Protein AF-A0A101V950-F1 (afdb_monomer)

Solvent-accessible surface area (backbone atoms only — not comparable to full-atom values): 9473 Å² total; per-residue (Å²): 133,54,74,65,57,54,51,51,51,51,52,52,51,50,52,51,51,51,51,52,51,53,51,52,52,49,50,52,52,50,55,56,69,54,34,69,70,51,48,43,70,39,75,90,39,27,65,51,50,56,34,15,64,74,26,96,39,51,91,54,60,61,50,56,39,50,26,51,82,61,75,69,16,56,52,51,41,50,53,51,54,50,49,52,53,52,23,59,81,65,71,60,75,71,84,72,77,81,73,79,74,64,69,29,60,66,37,52,46,30,34,26,65,59,72,36,79,89,40,82,84,47,70,65,58,69,95,39,68,70,59,52,53,45,53,75,70,71,55,58,65,55,79,79,50,59,50,53,55,22,72,73,69,75,66,47,59,83,76,74,67,125

Mean predicted aligned error: 5.95 Å

pLDDT: mean 88.37, std 9.05, range [52.84, 97.81]

Secondary structure (DSSP, 8-state):
--HHHHHHHHHHHHHHHHHHHHHHHHHHHHHHTTSHHHHHTSTTTHHHHHHHTTSTTTTS-THHHHS-SSHHHHHHHHHHHHHHHHHHHTT---S--SS-----HHHHHHHHTT--TT-TTSPP-TT-HHHHHHHHTT--GGGT-TTSSS-SSTTSHHHH--

Structure (mmCIF, N/CA/C/O backbone):
data_AF-A0A101V950-F1
#
_entry.id   AF-A0A101V950-F1
#
loop_
_atom_site.group_PDB
_atom_site.id
_atom_site.type_symbol
_atom_site.label_atom_id
_atom_site.label_alt_id
_atom_site.label_comp_id
_atom_site.label_asym_id
_atom_site.label_entity_id
_atom_site.label_seq_id
_atom_site.pdbx_PDB_ins_code
_atom_site.Cartn_x
_atom_site.Cartn_y
_atom_site.Cartn_z
_atom_site.occupancy
_atom_site.B_iso_or_equiv
_atom_site.auth_seq_id
_atom_site.auth_comp_id
_atom_site.auth_asym_id
_atom_site.auth_atom_id
_atom_site.pdbx_PDB_model_num
ATOM 1 N N . MET A 1 1 ? -35.639 17.380 34.076 1.00 62.28 1 MET A N 1
ATOM 2 C CA . MET A 1 1 ? -34.265 17.619 33.571 1.00 62.28 1 MET A CA 1
ATOM 3 C C . MET A 1 1 ? -33.858 19.050 33.883 1.00 62.28 1 MET A C 1
ATOM 5 O O . MET A 1 1 ? -34.587 19.964 33.505 1.00 62.28 1 MET A O 1
ATOM 9 N N . SER A 1 2 ? -32.745 19.252 34.590 1.00 84.56 2 SER A N 1
ATOM 10 C CA . SER A 1 2 ? -32.213 20.588 34.890 1.00 84.56 2 SER A CA 1
ATOM 11 C C . SER A 1 2 ? -31.751 21.301 33.608 1.00 84.56 2 SER A C 1
ATOM 13 O O . SER A 1 2 ? -31.415 20.650 32.613 1.00 84.56 2 SER A O 1
ATOM 15 N N . LYS A 1 3 ? -31.703 22.642 33.610 1.00 82.75 3 LYS A N 1
ATOM 16 C CA . LYS A 1 3 ? -31.130 23.422 32.490 1.00 82.75 3 LYS A CA 1
ATOM 17 C C . LYS A 1 3 ? -29.717 22.937 32.129 1.00 82.75 3 LYS A C 1
ATOM 19 O O . LYS A 1 3 ? -29.396 22.833 30.951 1.00 82.75 3 LYS A O 1
ATOM 24 N N . LEU A 1 4 ? -28.939 22.541 33.140 1.00 84.75 4 LEU A N 1
ATOM 25 C CA . LEU A 1 4 ? -27.602 21.972 32.987 1.00 84.75 4 LEU A CA 1
ATOM 26 C C . LEU A 1 4 ? -27.614 20.648 32.200 1.00 84.75 4 LEU A C 1
ATOM 28 O O . LEU A 1 4 ? -26.834 20.493 31.270 1.00 84.75 4 LEU A O 1
ATOM 32 N N . THR A 1 5 ? -28.545 19.729 32.494 1.00 84.88 5 THR A N 1
ATOM 33 C CA . THR A 1 5 ? -28.664 18.460 31.740 1.00 84.88 5 THR A CA 1
ATOM 34 C C . THR A 1 5 ? -29.079 18.652 30.281 1.00 84.88 5 THR A C 1
ATOM 36 O O .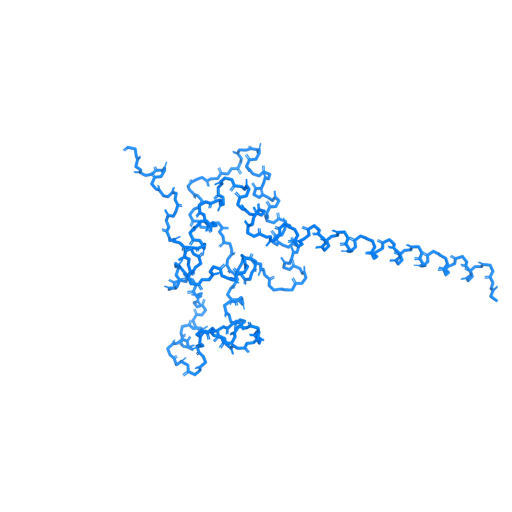 THR A 1 5 ? -28.608 17.918 29.420 1.00 84.88 5 THR A O 1
ATOM 39 N N . LYS A 1 6 ? -29.920 19.651 29.975 1.00 85.56 6 LYS A N 1
ATOM 40 C CA . LYS A 1 6 ? -30.291 19.970 28.586 1.00 85.56 6 LYS A CA 1
ATOM 41 C C . LYS A 1 6 ? -29.119 20.586 27.819 1.00 85.56 6 LYS A C 1
ATOM 43 O O . LYS A 1 6 ? -28.868 20.188 26.691 1.00 85.56 6 LYS A O 1
ATOM 48 N N . LEU A 1 7 ? -28.382 21.504 28.449 1.00 89.06 7 LEU A N 1
ATOM 49 C CA . LEU A 1 7 ? -27.190 22.113 27.857 1.00 89.06 7 LEU A CA 1
ATOM 50 C C . LEU A 1 7 ? -26.100 21.066 27.586 1.00 89.06 7 LEU A C 1
ATOM 52 O O . LEU A 1 7 ? -25.548 21.036 26.492 1.00 89.06 7 LEU A O 1
ATOM 56 N N . ALA A 1 8 ? -25.841 20.173 28.546 1.00 89.81 8 ALA A N 1
ATOM 57 C CA . ALA A 1 8 ? -24.884 19.083 28.380 1.00 89.81 8 ALA A CA 1
ATOM 58 C C . ALA A 1 8 ? -25.278 18.144 27.228 1.00 89.81 8 ALA A C 1
ATOM 60 O O . ALA A 1 8 ? -24.441 17.829 26.388 1.00 89.81 8 ALA A O 1
ATOM 61 N N . ALA A 1 9 ? -26.556 17.758 27.135 1.00 91.62 9 ALA A N 1
ATOM 62 C CA . ALA A 1 9 ? -27.053 16.934 26.033 1.00 91.62 9 ALA A CA 1
ATOM 63 C C . ALA A 1 9 ? -26.893 17.626 24.666 1.00 91.62 9 ALA A C 1
ATOM 65 O O . ALA A 1 9 ? -26.460 16.987 23.710 1.00 91.62 9 ALA A O 1
ATOM 66 N N . SER A 1 10 ? -27.174 18.931 24.579 1.00 92.62 10 SER A N 1
ATOM 67 C CA . SER A 1 10 ? -26.968 19.704 23.349 1.00 92.62 10 SER A CA 1
ATOM 68 C C . SER A 1 10 ? -25.494 19.783 22.948 1.00 92.62 10 SER A C 1
ATOM 70 O O . SER A 1 10 ? -25.178 19.580 21.780 1.00 92.62 10 SER A O 1
ATOM 72 N N . VAL A 1 11 ? -24.584 20.035 23.896 1.00 95.25 11 VAL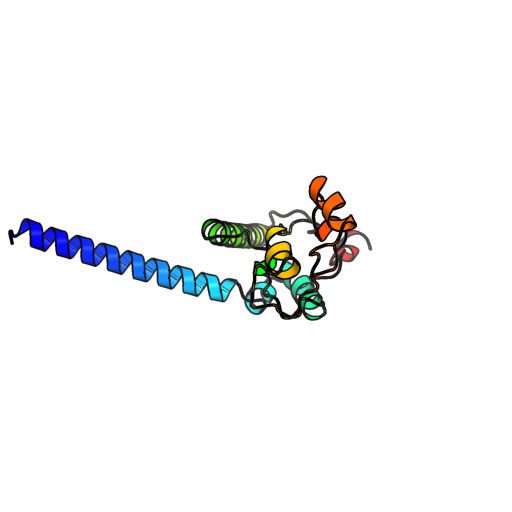 A N 1
ATOM 73 C CA . VAL A 1 11 ? -23.137 20.082 23.621 1.00 95.25 11 VAL A CA 1
ATOM 74 C C . VAL A 1 11 ? -22.632 18.724 23.140 1.00 95.25 11 VAL A C 1
ATOM 76 O O . VAL A 1 11 ? -21.941 18.658 22.128 1.00 95.25 11 VAL A O 1
ATOM 79 N N . ILE A 1 12 ? -23.024 17.637 23.809 1.00 96.06 12 ILE A N 1
ATOM 80 C CA . ILE A 1 12 ? -22.669 16.273 23.395 1.00 96.06 12 ILE A CA 1
ATOM 81 C C . ILE A 1 12 ? -23.196 15.989 21.983 1.00 96.06 12 ILE A C 1
ATOM 83 O O . ILE A 1 12 ? -22.452 15.484 21.147 1.00 96.06 12 ILE A O 1
ATOM 87 N N . GLY A 1 13 ? -24.445 16.364 21.692 1.00 96.62 13 GLY A N 1
ATOM 88 C CA . GLY A 1 13 ? -25.032 16.214 20.361 1.00 96.62 13 GLY A CA 1
ATOM 89 C C . GLY A 1 13 ? -24.235 16.947 19.279 1.00 96.62 13 GLY A C 1
ATOM 90 O O . GLY A 1 13 ? -23.916 16.358 18.250 1.00 96.62 13 GLY A O 1
ATOM 91 N N . VAL A 1 14 ? -23.845 18.199 19.533 1.00 97.19 14 VAL A N 1
ATOM 92 C CA . VAL A 1 14 ? -23.016 18.987 18.605 1.00 97.19 14 VAL A CA 1
ATOM 93 C C . VAL A 1 14 ? -21.647 18.339 18.393 1.00 97.19 14 VAL A C 1
ATOM 95 O O . VAL A 1 14 ? -21.214 18.202 17.252 1.00 97.19 14 VAL A O 1
ATOM 98 N N . VAL A 1 15 ? -20.982 17.888 19.461 1.00 97.56 15 VAL A N 1
ATOM 99 C CA . VAL A 1 15 ? -19.677 17.213 19.362 1.00 97.56 15 VAL A CA 1
ATOM 100 C C . VAL A 1 15 ? -19.777 15.939 18.523 1.00 97.56 15 VAL A C 1
ATOM 102 O O . VAL A 1 15 ? -18.947 15.725 17.644 1.00 97.56 15 VAL A O 1
ATOM 105 N N . ILE A 1 16 ? -20.807 15.119 18.736 1.00 97.62 16 ILE A N 1
ATOM 106 C CA . ILE A 1 16 ? -21.020 13.894 17.953 1.00 97.62 16 ILE A CA 1
ATOM 107 C C . ILE A 1 16 ? -21.229 14.226 16.472 1.00 97.62 16 ILE A C 1
ATOM 109 O O . ILE A 1 16 ? -20.611 13.594 15.620 1.00 97.62 16 ILE A O 1
ATOM 113 N N . ILE A 1 17 ? -22.051 15.231 16.155 1.00 97.81 17 ILE A N 1
ATOM 114 C CA . ILE A 1 17 ? -22.287 15.654 14.766 1.00 97.81 17 ILE A CA 1
ATOM 115 C C . ILE A 1 17 ? -20.978 16.093 14.104 1.00 97.81 17 ILE A C 1
ATOM 117 O O . ILE A 1 17 ? -20.691 15.667 12.987 1.00 97.81 17 ILE A O 1
ATOM 121 N N . ILE A 1 18 ? -20.159 16.888 14.798 1.00 97.69 18 ILE A N 1
ATOM 122 C CA . ILE A 1 18 ? -18.853 17.322 14.287 1.00 97.69 18 ILE A CA 1
ATOM 123 C C . ILE A 1 18 ? -17.961 16.109 14.013 1.00 97.69 18 ILE A C 1
ATOM 125 O O . ILE A 1 18 ? -17.422 15.995 12.917 1.00 97.69 18 ILE A O 1
ATOM 129 N N . LEU A 1 19 ? -17.852 15.171 14.958 1.00 96.88 19 LEU A N 1
ATOM 130 C CA . LEU A 1 19 ? -17.033 13.967 14.786 1.00 96.88 19 LEU A CA 1
ATOM 131 C C . LEU A 1 19 ? -17.491 13.118 13.595 1.00 96.88 19 LEU A C 1
ATOM 133 O O . LEU A 1 19 ? -16.653 12.642 12.831 1.00 96.88 19 LEU A O 1
ATOM 137 N N . LEU A 1 20 ? -18.803 12.959 13.403 1.00 97.06 20 LEU A N 1
ATOM 138 C CA . LEU A 1 20 ? -19.361 12.223 12.268 1.00 97.06 20 LEU A CA 1
ATOM 139 C C . LEU A 1 20 ? -19.058 12.913 10.935 1.00 97.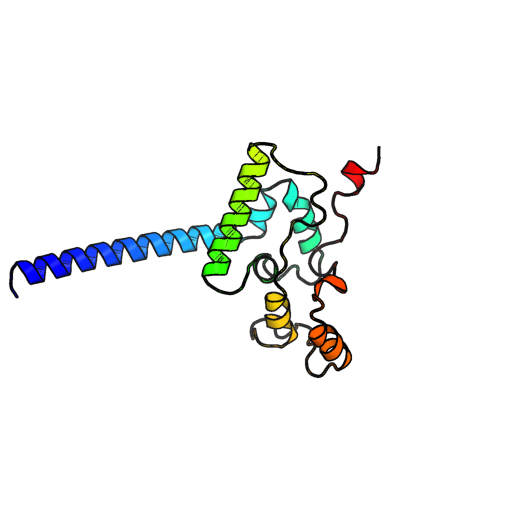06 20 LEU A C 1
ATOM 141 O O . LEU A 1 20 ? -18.642 12.244 9.990 1.00 97.06 20 LEU A O 1
ATOM 145 N N . ILE A 1 21 ? -19.214 14.238 10.864 1.00 97.50 21 ILE A N 1
ATOM 146 C CA . ILE A 1 21 ? -18.895 15.020 9.661 1.00 97.50 21 ILE A CA 1
ATOM 147 C C . ILE A 1 21 ? -17.400 14.927 9.348 1.00 97.50 21 ILE A C 1
ATOM 149 O O . ILE A 1 21 ? -17.024 14.652 8.210 1.00 97.50 21 ILE A O 1
ATOM 153 N N . THR A 1 22 ? -16.534 15.116 10.344 1.00 94.88 22 THR A N 1
ATOM 154 C CA . THR A 1 22 ? -15.081 15.035 10.162 1.00 94.88 22 THR A CA 1
ATOM 155 C C . THR A 1 22 ? -14.654 13.642 9.711 1.00 94.88 22 THR A C 1
ATOM 157 O O . THR A 1 22 ? -13.888 13.521 8.756 1.00 94.88 22 THR A O 1
ATOM 160 N N . TYR A 1 23 ? -15.171 12.589 10.348 1.00 92.75 23 TYR A N 1
ATOM 161 C CA . TYR A 1 23 ? -14.868 11.213 9.966 1.00 92.75 23 TYR A CA 1
ATOM 162 C C . TYR A 1 23 ? -15.372 10.883 8.555 1.00 92.75 23 TYR A C 1
ATOM 164 O O . TYR A 1 23 ? -14.628 10.313 7.759 1.00 92.75 23 TYR A O 1
ATOM 172 N N . GLY A 1 24 ? -16.600 11.286 8.217 1.00 95.38 24 GLY A N 1
ATOM 173 C CA . GLY A 1 24 ? -17.171 11.094 6.884 1.00 95.38 24 GLY A CA 1
ATOM 174 C C . GLY A 1 24 ? -16.338 11.771 5.794 1.00 95.38 24 GLY A C 1
ATOM 175 O O . GLY A 1 24 ? -15.971 11.128 4.811 1.00 95.38 24 GLY A O 1
ATOM 176 N N . SER A 1 25 ? -15.958 13.033 6.007 1.00 94.62 25 SER A N 1
ATOM 177 C CA . SER A 1 25 ? -15.082 13.779 5.096 1.00 94.62 25 SER A CA 1
ATOM 178 C C . SER A 1 25 ? -13.711 13.119 4.948 1.00 94.62 25 SER A C 1
ATOM 180 O O . SER A 1 25 ? -13.236 12.937 3.828 1.00 94.62 25 SER A O 1
ATOM 182 N N . PHE A 1 26 ? -13.092 12.702 6.059 1.00 92.06 26 PHE A N 1
ATOM 183 C CA . PHE A 1 26 ? -11.817 11.984 6.028 1.00 92.06 26 PHE A CA 1
ATOM 184 C C . PHE A 1 26 ? -11.917 10.698 5.205 1.00 92.06 26 PHE A C 1
ATOM 186 O O . PHE A 1 26 ? -11.068 10.456 4.352 1.00 92.06 26 PHE A O 1
ATOM 193 N N . MET A 1 27 ? -12.963 9.893 5.414 1.00 94.44 27 MET A N 1
ATOM 194 C CA . MET A 1 27 ? -13.158 8.650 4.669 1.00 94.44 27 MET A CA 1
ATOM 195 C C . MET A 1 27 ? -13.395 8.907 3.177 1.00 94.44 27 MET A C 1
ATOM 197 O O . MET A 1 27 ? -12.830 8.193 2.353 1.00 94.44 27 MET A O 1
ATOM 201 N N . GLY A 1 28 ? -14.156 9.944 2.815 1.00 95.75 28 GLY A N 1
ATOM 202 C CA . GLY A 1 28 ? -14.353 10.336 1.416 1.00 95.75 28 GLY A CA 1
ATOM 203 C C . GLY A 1 28 ? -13.036 10.689 0.717 1.00 95.75 28 GLY A C 1
ATOM 204 O O . GLY A 1 28 ? -12.720 10.131 -0.334 1.00 95.75 28 GLY A O 1
ATOM 205 N N . VAL A 1 29 ? -12.223 11.546 1.344 1.00 94.62 29 VAL A N 1
ATOM 206 C CA . VAL A 1 29 ? -10.887 11.907 0.838 1.00 94.62 29 VAL A CA 1
ATOM 207 C C . VAL A 1 29 ? -9.973 10.687 0.791 1.00 94.62 29 VAL A C 1
ATOM 209 O O . VAL A 1 29 ? -9.259 10.478 -0.190 1.00 94.62 29 VAL A O 1
ATOM 212 N N . TYR A 1 30 ? -10.003 9.856 1.831 1.00 95.69 30 TYR A N 1
ATOM 213 C CA . TYR A 1 30 ? -9.221 8.632 1.892 1.00 95.69 30 TYR A CA 1
ATOM 214 C C . TYR A 1 30 ? -9.539 7.730 0.699 1.00 95.69 30 TYR A C 1
ATOM 216 O O 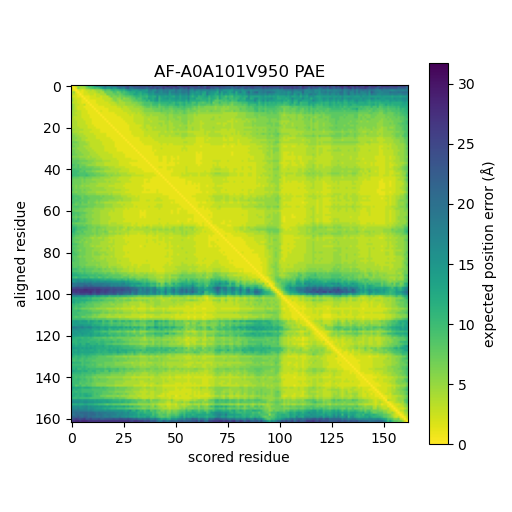. TYR A 1 30 ? -8.611 7.360 -0.012 1.00 95.69 30 TYR A O 1
ATOM 224 N N . TYR A 1 31 ? -10.808 7.414 0.428 1.00 95.50 31 TYR A N 1
ATOM 225 C CA . TYR A 1 31 ? -11.168 6.524 -0.678 1.00 95.50 31 TYR A CA 1
ATOM 226 C C . TYR A 1 31 ? -10.785 7.104 -2.037 1.00 95.50 31 TYR A C 1
ATOM 228 O O . TYR A 1 31 ? -10.171 6.396 -2.829 1.00 95.50 31 TYR A O 1
ATOM 236 N N . TYR A 1 32 ? -11.054 8.390 -2.275 1.00 96.25 32 TYR A N 1
ATOM 237 C CA . TYR A 1 32 ? -10.676 9.055 -3.524 1.00 96.25 32 TYR A CA 1
ATOM 238 C C . TYR A 1 32 ? -9.163 8.992 -3.774 1.00 96.25 32 TYR A C 1
ATOM 240 O O . TYR A 1 32 ? -8.710 8.531 -4.819 1.00 96.25 32 TYR A O 1
ATOM 248 N N . THR A 1 33 ? -8.368 9.364 -2.768 1.00 95.62 33 THR A N 1
ATOM 249 C CA . THR A 1 33 ? -6.897 9.371 -2.851 1.00 95.62 33 THR A CA 1
ATOM 250 C C . THR A 1 33 ? -6.266 7.975 -2.772 1.00 95.62 33 THR A C 1
ATOM 252 O O . THR A 1 33 ? -5.046 7.855 -2.686 1.00 95.62 33 THR A O 1
ATOM 255 N N . SER A 1 34 ? -7.069 6.911 -2.680 1.00 95.94 34 SER A N 1
ATOM 256 C CA . SER A 1 34 ? -6.614 5.509 -2.650 1.00 95.94 34 SER A CA 1
ATOM 257 C C . SER A 1 34 ? -6.808 4.801 -3.988 1.00 95.94 34 SER A C 1
ATOM 259 O O . SER A 1 34 ? -6.598 3.594 -4.074 1.00 95.94 34 SER A O 1
ATOM 261 N N . THR A 1 35 ? -7.267 5.516 -5.010 1.00 96.62 35 THR A N 1
ATOM 262 C CA . THR A 1 35 ? -7.543 4.951 -6.330 1.00 96.62 35 THR A CA 1
ATOM 263 C C . THR A 1 35 ? -6.274 4.887 -7.189 1.00 96.62 35 THR A C 1
ATOM 265 O O . THR A 1 35 ? -5.424 5.778 -7.068 1.00 96.62 35 THR A O 1
ATOM 268 N N . PRO A 1 36 ? -6.134 3.878 -8.071 1.00 96.19 36 PRO A N 1
ATOM 269 C CA . PRO A 1 36 ? -5.062 3.851 -9.066 1.00 96.19 36 PRO A CA 1
ATOM 270 C C . PRO A 1 36 ? -5.038 5.120 -9.926 1.00 96.19 36 PRO A C 1
ATOM 272 O O . PRO A 1 36 ? -3.966 5.646 -10.219 1.00 96.19 36 PRO A O 1
ATOM 275 N N . GLU A 1 37 ? -6.211 5.666 -10.260 1.00 96.56 37 GLU A N 1
ATOM 276 C CA . GLU A 1 37 ? -6.361 6.898 -11.033 1.00 96.56 37 GLU A CA 1
ATOM 277 C C . GLU A 1 37 ? -5.720 8.088 -10.314 1.00 96.56 37 GLU A C 1
ATOM 279 O O . GLU A 1 37 ? -4.925 8.809 -10.917 1.00 96.56 37 GLU A O 1
ATOM 284 N N . PHE A 1 38 ? -5.990 8.267 -9.015 1.00 95.94 38 PHE A N 1
ATOM 285 C CA . PHE A 1 38 ? -5.347 9.319 -8.227 1.00 95.94 38 PHE A CA 1
ATOM 286 C C . PHE A 1 38 ? -3.826 9.128 -8.167 1.00 95.94 38 PHE A C 1
ATOM 288 O O . PHE A 1 38 ? -3.080 10.082 -8.382 1.00 95.94 38 PHE A O 1
ATOM 295 N N . CYS A 1 39 ? -3.359 7.898 -7.927 1.00 93.81 39 CYS A N 1
ATOM 296 C CA . CYS A 1 39 ? -1.930 7.579 -7.901 1.00 93.81 39 CYS A CA 1
ATOM 297 C C . CYS A 1 39 ? -1.243 7.890 -9.240 1.00 93.81 39 CYS A C 1
ATOM 299 O O . CYS A 1 39 ? -0.142 8.437 -9.252 1.00 93.81 39 CYS A O 1
ATOM 301 N N . SER A 1 40 ? -1.906 7.606 -10.365 1.00 94.94 40 SER A N 1
ATOM 302 C CA . SER A 1 40 ? -1.389 7.870 -11.714 1.00 94.94 40 SER A CA 1
ATOM 303 C C . SER A 1 40 ? -1.273 9.359 -12.066 1.00 94.94 40 SER A C 1
ATOM 305 O O . SER A 1 40 ? -0.638 9.704 -13.064 1.00 94.94 40 SER A O 1
ATOM 307 N N . GLY A 1 41 ? -1.854 10.243 -11.245 1.00 94.44 41 GLY A N 1
ATOM 308 C CA . GLY A 1 41 ? -1.704 11.691 -11.371 1.00 94.44 41 GLY A CA 1
ATOM 309 C C . GLY A 1 41 ? -0.299 12.191 -11.017 1.00 94.44 41 GLY A C 1
ATOM 310 O O . GLY A 1 41 ? 0.113 13.240 -11.508 1.00 94.44 41 GLY A O 1
ATOM 311 N N . CYS A 1 42 ? 0.459 11.442 -10.210 1.00 91.38 42 CYS A N 1
ATOM 312 C CA . CYS A 1 42 ? 1.858 11.745 -9.917 1.00 91.38 42 CYS A CA 1
ATOM 313 C C . CYS A 1 42 ? 2.757 11.172 -11.019 1.00 91.38 42 CYS A C 1
ATOM 315 O O . CYS A 1 42 ? 2.748 9.963 -11.265 1.00 91.38 42 CYS A O 1
ATOM 317 N N . HIS A 1 43 ? 3.576 12.012 -11.659 1.00 90.12 43 HIS A N 1
ATOM 318 C CA . HIS A 1 43 ? 4.409 11.591 -12.792 1.00 90.12 43 HIS A CA 1
ATOM 319 C C . HIS A 1 43 ? 5.394 10.468 -12.418 1.00 90.12 43 HIS A C 1
ATOM 321 O O . HIS A 1 43 ? 5.562 9.537 -13.196 1.00 90.12 43 HIS A O 1
ATOM 327 N N . TYR A 1 44 ? 5.956 10.496 -11.205 1.00 85.75 44 TYR A N 1
ATOM 328 C CA . TYR A 1 44 ? 6.902 9.492 -10.702 1.00 85.75 44 TYR A CA 1
ATOM 329 C C . TYR A 1 44 ? 6.232 8.173 -10.275 1.00 85.75 44 TYR A C 1
ATOM 331 O O . TYR A 1 44 ? 6.908 7.163 -10.110 1.00 85.75 44 TYR A O 1
ATOM 339 N N . ILE A 1 45 ? 4.902 8.150 -10.119 1.00 90.12 45 ILE A N 1
ATOM 340 C CA . ILE A 1 45 ? 4.125 6.934 -9.813 1.00 90.12 45 ILE A CA 1
ATOM 341 C C . ILE A 1 45 ? 3.468 6.354 -11.070 1.00 90.12 45 ILE A C 1
ATOM 343 O O . ILE A 1 45 ? 3.223 5.152 -11.146 1.00 90.12 45 ILE A O 1
ATOM 347 N N . LYS A 1 46 ? 3.203 7.178 -12.087 1.00 92.69 46 LYS A N 1
ATOM 348 C CA . LYS A 1 46 ? 2.526 6.767 -13.322 1.00 92.69 46 LYS A CA 1
ATOM 349 C C . LYS A 1 46 ? 3.158 5.544 -14.020 1.00 92.69 46 LYS A C 1
ATOM 351 O O . LYS A 1 46 ? 2.385 4.666 -14.420 1.00 92.69 46 LYS A O 1
ATOM 356 N N . PRO A 1 47 ? 4.495 5.409 -14.141 1.00 91.50 47 PRO A N 1
ATOM 357 C CA . PRO A 1 47 ? 5.111 4.197 -14.687 1.00 91.50 47 PRO A CA 1
ATOM 358 C C . PRO A 1 47 ? 4.773 2.935 -13.880 1.00 91.50 47 PRO A C 1
ATOM 360 O O . PRO A 1 47 ? 4.440 1.903 -14.456 1.00 91.50 47 PRO A O 1
ATOM 363 N N . TYR A 1 48 ? 4.750 3.037 -12.548 1.00 91.94 48 TYR A N 1
ATOM 364 C CA . TYR A 1 48 ? 4.396 1.932 -11.655 1.00 91.94 48 TYR A CA 1
ATOM 365 C C . TYR A 1 48 ? 2.927 1.531 -11.789 1.00 91.94 48 TYR A C 1
ATOM 367 O O . TYR A 1 48 ? 2.632 0.343 -11.834 1.00 91.94 48 TYR A O 1
ATOM 375 N N . VAL A 1 49 ? 2.005 2.494 -11.918 1.00 94.75 49 VAL A N 1
ATOM 376 C CA . VAL A 1 49 ? 0.584 2.192 -12.187 1.00 94.75 49 VAL A CA 1
ATOM 377 C C . VAL A 1 49 ? 0.418 1.515 -13.547 1.00 94.75 49 VAL A C 1
ATOM 379 O O . VAL A 1 49 ? -0.358 0.575 -13.680 1.00 94.75 49 VAL A O 1
ATOM 382 N N . THR A 1 50 ? 1.177 1.954 -14.552 1.00 95.31 50 THR A N 1
ATOM 383 C CA . THR A 1 50 ? 1.150 1.348 -15.891 1.00 95.31 50 THR A CA 1
ATOM 384 C C . THR A 1 50 ? 1.637 -0.100 -15.848 1.00 95.31 50 THR A C 1
ATOM 386 O O . THR A 1 50 ? 0.999 -0.981 -16.415 1.00 95.31 50 THR A O 1
ATOM 389 N N . SER A 1 51 ? 2.730 -0.361 -15.131 1.00 94.31 51 SER A N 1
ATOM 390 C CA . SER A 1 51 ? 3.256 -1.712 -14.951 1.00 94.31 51 SER A CA 1
ATOM 391 C C . SER A 1 51 ? 2.321 -2.597 -14.115 1.00 94.31 51 SER A C 1
ATOM 393 O O . SER A 1 51 ? 2.050 -3.736 -14.488 1.00 94.31 51 SER A O 1
ATOM 395 N N . TRP A 1 52 ? 1.730 -2.052 -13.048 1.00 95.38 52 TRP A N 1
ATOM 396 C CA . TRP A 1 52 ? 0.708 -2.726 -12.244 1.00 95.38 52 TRP A CA 1
ATOM 397 C C . TRP A 1 52 ? -0.496 -3.168 -13.072 1.00 95.38 52 TRP A C 1
ATOM 399 O O . TRP A 1 52 ? -0.963 -4.297 -12.913 1.00 95.38 52 TRP A O 1
ATOM 409 N N . ASN A 1 53 ? -0.944 -2.327 -14.003 1.00 96.56 53 ASN A N 1
ATOM 410 C CA . ASN A 1 53 ? -2.045 -2.640 -14.909 1.00 96.56 53 ASN A CA 1
ATOM 411 C C . ASN A 1 53 ? -1.727 -3.794 -15.879 1.00 96.56 53 ASN A C 1
ATOM 413 O O . ASN A 1 53 ? -2.635 -4.316 -16.507 1.00 96.56 53 ASN A O 1
ATOM 417 N N . ASN A 1 54 ? -0.459 -4.192 -16.015 1.00 95.38 54 ASN A N 1
ATOM 418 C CA . ASN A 1 54 ? -0.040 -5.358 -16.797 1.00 95.38 54 ASN A CA 1
ATOM 419 C C . ASN A 1 54 ? 0.367 -6.549 -15.906 1.00 95.38 54 ASN A C 1
ATOM 421 O O . ASN A 1 54 ? 0.814 -7.578 -16.412 1.00 95.38 54 ASN A O 1
ATOM 425 N N . SER A 1 55 ? 0.242 -6.416 -14.582 1.00 93.38 55 SER A N 1
ATOM 426 C CA . SER A 1 55 ? 0.644 -7.436 -13.614 1.00 93.38 55 SER A CA 1
ATOM 427 C C . SER A 1 55 ? -0.493 -8.423 -13.312 1.00 93.38 55 SER A C 1
ATOM 429 O O . SER A 1 55 ? -1.672 -8.096 -13.485 1.00 93.38 55 SER A O 1
ATOM 431 N N . PRO A 1 56 ? -0.189 -9.599 -12.729 1.00 92.00 56 PRO A N 1
ATOM 432 C CA . PRO A 1 56 ? -1.213 -10.503 -12.197 1.00 92.00 56 PRO A CA 1
ATOM 433 C C . PRO A 1 56 ? -2.115 -9.884 -11.111 1.00 92.00 56 PRO A C 1
ATOM 435 O O . PRO A 1 56 ? -3.139 -10.470 -10.765 1.00 92.00 56 PRO A O 1
ATOM 438 N N . HIS A 1 57 ? -1.744 -8.721 -10.559 1.00 93.19 57 HIS A N 1
ATOM 439 C CA . HIS A 1 57 ? -2.464 -8.007 -9.503 1.00 93.19 57 HIS A CA 1
ATOM 440 C C . HIS A 1 57 ? -3.202 -6.753 -10.000 1.00 93.19 57 HIS A C 1
ATOM 442 O O . HIS A 1 57 ? -3.624 -5.949 -9.171 1.00 93.19 57 HIS A O 1
ATOM 448 N N . GLN A 1 58 ? -3.409 -6.590 -11.312 1.00 94.38 58 GLN A N 1
ATOM 449 C CA . GLN A 1 58 ? -4.110 -5.438 -11.912 1.00 94.38 58 GLN A CA 1
ATOM 450 C C . GLN A 1 58 ? -5.528 -5.179 -11.352 1.00 94.38 58 GLN A C 1
ATOM 452 O O . GLN A 1 58 ? -6.039 -4.071 -11.437 1.00 94.38 58 GLN A O 1
ATOM 457 N N . ASP A 1 59 ? -6.173 -6.183 -10.752 1.00 92.00 59 ASP A N 1
ATOM 458 C CA . ASP A 1 59 ? -7.503 -6.049 -10.136 1.00 92.00 59 ASP A CA 1
ATOM 459 C C . ASP A 1 59 ? -7.434 -5.837 -8.608 1.00 92.00 59 ASP A C 1
ATOM 461 O O . ASP A 1 59 ? -8.450 -5.797 -7.908 1.00 92.00 59 ASP A O 1
ATOM 465 N N . VAL A 1 60 ? -6.225 -5.704 -8.057 1.00 92.25 60 VAL A N 1
ATOM 466 C CA . VAL A 1 60 ? -5.961 -5.509 -6.630 1.00 92.25 60 VAL A CA 1
ATOM 467 C C . VAL A 1 60 ? -5.510 -4.075 -6.392 1.00 92.25 60 VAL A C 1
ATOM 469 O O . VAL A 1 60 ? -4.467 -3.642 -6.870 1.00 92.25 60 VAL A O 1
ATOM 472 N N . ASN A 1 61 ? -6.291 -3.329 -5.607 1.00 93.56 61 ASN A N 1
ATOM 473 C CA . ASN A 1 61 ? -5.987 -1.934 -5.294 1.00 93.56 61 ASN A CA 1
ATOM 474 C C . ASN A 1 61 ? -4.587 -1.769 -4.669 1.00 93.56 61 ASN A C 1
ATOM 476 O O . ASN A 1 61 ? -4.212 -2.529 -3.776 1.00 93.56 61 ASN A O 1
ATOM 480 N N . CYS A 1 62 ? -3.873 -0.709 -5.063 1.00 93.25 62 CYS A N 1
ATOM 481 C CA . CYS A 1 62 ? -2.502 -0.406 -4.641 1.00 93.25 62 CYS A CA 1
ATOM 482 C C . CYS A 1 62 ? -2.303 -0.492 -3.117 1.00 93.25 62 CYS A C 1
ATOM 484 O O . CYS A 1 62 ? -1.282 -0.987 -2.636 1.00 93.25 62 CYS A O 1
ATOM 486 N N . LEU A 1 63 ? -3.282 -0.022 -2.333 1.00 93.00 63 LEU A N 1
ATOM 487 C CA . LEU A 1 63 ? -3.183 0.008 -0.875 1.00 93.00 63 LEU A CA 1
ATOM 488 C C . LEU A 1 63 ? -3.290 -1.374 -0.225 1.00 93.00 63 LEU A C 1
ATOM 490 O O . LEU A 1 63 ? -2.836 -1.524 0.901 1.00 93.00 63 LEU A O 1
ATOM 494 N N . GLN A 1 64 ? -3.768 -2.409 -0.920 1.00 91.69 64 GLN A N 1
ATOM 495 C CA . GLN A 1 64 ? -3.707 -3.776 -0.384 1.00 91.69 64 GLN A CA 1
ATOM 496 C C . GLN A 1 64 ? -2.263 -4.237 -0.146 1.00 91.69 64 GLN A C 1
ATOM 498 O O . GLN A 1 64 ? -2.012 -5.028 0.763 1.00 91.69 64 GLN A O 1
ATOM 503 N N . CYS A 1 65 ? -1.310 -3.698 -0.912 1.00 90.75 65 CYS A N 1
ATOM 504 C CA . CYS A 1 65 ? 0.120 -3.947 -0.740 1.00 90.75 65 CYS A CA 1
ATOM 505 C C . CYS A 1 65 ? 0.830 -2.777 -0.045 1.00 90.75 65 CYS A C 1
ATOM 507 O O . CYS A 1 65 ? 1.679 -2.993 0.817 1.00 90.75 65 CYS A O 1
ATOM 509 N N . HIS A 1 66 ? 0.491 -1.533 -0.392 1.00 92.38 66 HIS A N 1
ATOM 510 C CA . HIS A 1 66 ? 1.225 -0.348 0.058 1.00 92.38 66 HIS A CA 1
ATOM 511 C C . HIS A 1 66 ? 0.718 0.271 1.366 1.00 92.38 66 HIS A C 1
ATOM 513 O O . HIS A 1 66 ? 1.337 1.221 1.854 1.00 92.38 66 HIS A O 1
ATOM 519 N N . GLU A 1 67 ? -0.373 -0.222 1.953 1.00 92.44 67 GLU A N 1
ATOM 520 C CA . GLU A 1 67 ? -0.903 0.269 3.226 1.00 92.44 67 GLU A CA 1
ATOM 521 C C . GLU A 1 67 ? -0.689 -0.751 4.362 1.00 92.44 67 GLU A C 1
ATOM 523 O O . GLU A 1 67 ? -1.010 -1.936 4.216 1.00 92.44 67 GLU A O 1
ATOM 528 N N . PRO A 1 68 ? -0.167 -0.324 5.529 1.00 91.00 68 PRO A N 1
ATOM 529 C CA . PRO A 1 68 ? -0.191 -1.158 6.724 1.00 91.00 68 PRO A CA 1
ATOM 530 C C . PRO A 1 68 ? -1.632 -1.504 7.125 1.00 91.00 68 PRO A C 1
ATOM 532 O O . PRO A 1 68 ? -2.543 -0.697 7.002 1.00 91.00 68 PRO A O 1
ATOM 535 N N . THR A 1 69 ? -1.862 -2.680 7.697 1.00 86.94 69 THR A N 1
ATOM 536 C CA . THR A 1 69 ? -3.211 -3.062 8.146 1.00 86.94 69 THR A CA 1
ATOM 537 C C . THR A 1 69 ? -3.733 -2.164 9.278 1.00 86.94 69 THR A C 1
ATOM 539 O O . THR A 1 69 ? -2.993 -1.856 10.213 1.00 86.94 69 THR A O 1
ATOM 542 N N . GLY A 1 70 ? -5.034 -1.857 9.269 1.00 88.12 70 GLY A N 1
ATOM 543 C CA . GLY A 1 70 ? -5.732 -1.169 10.364 1.00 88.12 70 GLY A CA 1
ATOM 544 C C . GLY A 1 70 ? -5.857 0.350 10.187 1.00 88.12 70 GLY A C 1
ATOM 545 O O . GLY A 1 70 ? -5.337 0.940 9.245 1.00 88.12 70 GLY A O 1
ATOM 546 N N . SER A 1 71 ? -6.570 1.009 11.104 1.00 88.62 71 SER A N 1
ATOM 547 C CA . SER A 1 71 ? -6.883 2.448 11.012 1.00 88.62 71 SER A CA 1
ATOM 548 C C . SER A 1 71 ? -5.648 3.351 11.074 1.00 88.62 71 SER A C 1
ATOM 550 O O . SER A 1 71 ? -5.576 4.335 10.343 1.00 88.62 71 SER A O 1
ATOM 552 N N . LEU A 1 72 ? -4.654 3.004 11.895 1.00 91.00 72 LEU A N 1
ATOM 553 C CA . LEU A 1 72 ? -3.374 3.721 11.935 1.00 91.00 72 LEU A CA 1
ATOM 554 C C . LEU A 1 72 ? -2.577 3.543 10.640 1.00 91.00 72 LEU A C 1
ATOM 556 O O . LEU A 1 72 ? -1.880 4.463 10.219 1.00 91.00 72 LEU A O 1
ATOM 560 N N . GLY A 1 73 ? -2.724 2.394 9.978 1.00 91.44 73 GLY A N 1
ATOM 561 C CA . GLY A 1 73 ? -2.126 2.142 8.673 1.00 91.44 73 GLY A CA 1
ATOM 562 C C . GLY A 1 73 ? -2.666 3.073 7.593 1.00 91.44 73 GLY A C 1
ATOM 563 O O . GLY A 1 73 ? -1.878 3.621 6.826 1.00 91.44 73 GLY A O 1
ATOM 564 N N . LYS A 1 74 ? -3.975 3.361 7.621 1.00 92.56 74 LYS A N 1
ATOM 565 C CA . LYS A 1 74 ? -4.594 4.383 6.761 1.00 92.56 74 LYS A CA 1
ATOM 566 C C . LYS A 1 74 ? -3.979 5.759 6.953 1.00 92.56 74 LYS A C 1
ATOM 568 O O . LYS 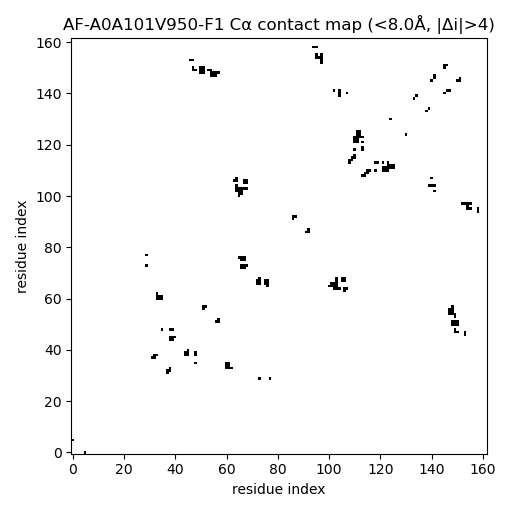A 1 74 ? -3.701 6.460 5.989 1.00 92.56 74 LYS A O 1
ATOM 573 N N . LEU A 1 75 ? -3.761 6.167 8.202 1.00 92.56 75 LEU A N 1
ATOM 574 C CA . LEU A 1 75 ? -3.143 7.462 8.473 1.00 92.56 75 LEU A CA 1
ATOM 575 C C . LEU A 1 75 ? -1.686 7.489 7.992 1.00 92.56 75 LEU A C 1
ATOM 577 O O . LEU A 1 75 ? -1.273 8.454 7.357 1.00 92.56 75 LEU A O 1
ATOM 581 N N . HIS A 1 76 ? -0.945 6.407 8.237 1.00 91.88 76 HIS A N 1
ATOM 582 C CA . HIS A 1 76 ? 0.444 6.256 7.812 1.00 91.88 76 HIS A CA 1
ATOM 583 C C . HIS A 1 76 ? 0.606 6.285 6.283 1.00 91.88 76 HIS A C 1
ATOM 585 O O . HIS A 1 76 ? 1.492 6.959 5.758 1.00 91.88 76 HIS A O 1
ATOM 591 N N . SER A 1 77 ? -0.251 5.578 5.538 1.00 91.88 77 SER A N 1
ATOM 592 C CA . SER A 1 77 ? -0.193 5.566 4.071 1.00 91.88 77 SER A CA 1
ATOM 593 C C . SER A 1 77 ? -0.439 6.963 3.497 1.00 91.88 77 SER A C 1
ATOM 595 O O . SER A 1 77 ? 0.286 7.394 2.598 1.00 91.88 77 SER A O 1
ATOM 597 N N . LYS A 1 78 ? -1.398 7.707 4.064 1.00 93.56 78 LYS A N 1
ATOM 598 C CA . LYS A 1 78 ? -1.705 9.080 3.644 1.00 93.56 78 LYS A CA 1
ATOM 599 C C . LYS A 1 78 ? -0.640 10.087 4.056 1.00 93.56 78 LYS A C 1
ATOM 601 O O . LYS A 1 78 ? -0.300 10.943 3.244 1.00 93.56 78 LYS A O 1
ATOM 606 N N . SER A 1 79 ? -0.054 9.967 5.248 1.00 92.50 79 SER A N 1
ATOM 607 C CA . SER A 1 79 ? 1.062 10.830 5.652 1.00 92.50 79 SER A CA 1
ATOM 608 C C . SER A 1 79 ? 2.289 10.613 4.768 1.00 92.50 79 SER A C 1
ATOM 610 O O . SER A 1 79 ? 2.948 11.579 4.396 1.00 92.50 79 SER A O 1
ATOM 612 N N . ARG A 1 80 ? 2.567 9.363 4.373 1.00 91.06 80 ARG A N 1
ATOM 613 C CA . ARG A 1 80 ? 3.645 9.045 3.429 1.00 91.06 80 ARG A CA 1
ATOM 614 C C . ARG A 1 80 ? 3.375 9.629 2.041 1.00 91.06 80 ARG A C 1
ATOM 616 O O . ARG A 1 80 ? 4.260 10.251 1.474 1.00 91.06 80 ARG A O 1
ATOM 623 N N . GLY A 1 81 ? 2.155 9.486 1.517 1.00 90.56 81 GLY A N 1
ATOM 624 C CA . GLY A 1 81 ? 1.778 10.101 0.238 1.00 90.56 81 GLY A CA 1
ATOM 625 C C . GLY A 1 81 ? 1.909 11.629 0.253 1.00 90.56 81 GLY A C 1
ATOM 626 O O . GLY A 1 81 ? 2.438 12.211 -0.689 1.00 90.56 81 GLY A O 1
ATOM 627 N N . LEU A 1 82 ? 1.507 12.277 1.353 1.00 92.38 82 LEU A N 1
ATOM 628 C CA . LEU A 1 82 ? 1.713 13.714 1.543 1.00 92.38 82 LEU A CA 1
ATOM 629 C C . LEU A 1 82 ? 3.202 14.077 1.589 1.00 92.38 82 LEU A C 1
ATOM 631 O O . LEU A 1 82 ? 3.595 15.082 1.009 1.00 92.38 82 LEU A O 1
ATOM 635 N N . ASN A 1 83 ? 4.031 13.267 2.251 1.00 91.12 83 ASN A N 1
ATOM 636 C CA . ASN A 1 83 ? 5.474 13.480 2.276 1.00 91.12 83 ASN A CA 1
ATOM 637 C C . ASN A 1 83 ? 6.087 13.395 0.871 1.00 91.12 83 ASN A C 1
ATOM 639 O O . ASN A 1 83 ? 6.869 14.273 0.534 1.00 91.12 83 ASN A O 1
ATOM 643 N N . TYR A 1 84 ? 5.678 12.434 0.035 1.00 89.12 84 TYR A N 1
ATOM 644 C CA . TYR A 1 84 ? 6.126 12.370 -1.362 1.00 89.12 84 TYR A CA 1
ATOM 645 C C . TYR A 1 84 ? 5.729 13.613 -2.157 1.00 89.12 84 TYR A C 1
ATOM 647 O O . TYR A 1 84 ? 6.565 14.187 -2.844 1.00 89.12 84 TYR A O 1
ATOM 655 N N . TYR A 1 85 ? 4.486 14.079 -2.011 1.00 91.00 85 TYR A N 1
ATOM 656 C CA . TYR A 1 85 ? 4.040 15.317 -2.648 1.00 91.00 85 TYR A CA 1
ATOM 657 C C . TYR A 1 85 ? 4.859 16.533 -2.191 1.00 91.00 85 TYR A C 1
ATOM 659 O O . TYR A 1 85 ? 5.290 17.328 -3.017 1.00 91.00 85 TYR A O 1
ATOM 667 N N . VAL A 1 86 ? 5.109 16.669 -0.884 1.00 93.56 86 VAL A N 1
ATOM 668 C CA . VAL A 1 86 ? 5.922 17.769 -0.342 1.00 93.56 86 VAL A CA 1
ATOM 669 C C . VAL A 1 86 ? 7.368 17.682 -0.835 1.00 93.56 86 VAL A C 1
ATOM 671 O O . VAL A 1 86 ? 7.934 18.701 -1.219 1.00 93.56 86 VAL A O 1
ATOM 674 N N . SER A 1 87 ? 7.967 16.491 -0.849 1.00 90.50 87 SER A N 1
ATOM 675 C CA . SER A 1 87 ? 9.319 16.275 -1.375 1.00 90.50 87 SER A CA 1
ATOM 676 C C . SER A 1 87 ? 9.429 16.648 -2.851 1.00 90.50 87 SER A C 1
ATOM 678 O O . SER A 1 87 ? 10.392 17.307 -3.219 1.00 90.50 87 SER A O 1
ATOM 680 N N . ASP A 1 88 ? 8.434 16.298 -3.665 1.00 88.56 88 ASP A N 1
ATOM 681 C CA . ASP A 1 88 ? 8.376 16.640 -5.091 1.00 88.56 88 ASP A CA 1
ATOM 682 C C . ASP A 1 88 ? 8.329 18.162 -5.306 1.00 88.56 88 ASP A C 1
ATOM 684 O O . ASP A 1 88 ? 9.208 18.724 -5.952 1.00 88.56 88 ASP A O 1
ATOM 688 N N . ILE A 1 89 ? 7.386 18.868 -4.666 1.00 93.94 89 ILE A N 1
ATOM 689 C CA . ILE A 1 89 ? 7.249 20.330 -4.839 1.00 93.94 89 ILE A CA 1
ATOM 690 C C . ILE A 1 89 ? 8.400 21.142 -4.228 1.00 93.94 89 ILE A C 1
ATOM 692 O O . ILE A 1 89 ? 8.552 22.319 -4.548 1.00 93.94 89 ILE A O 1
ATOM 696 N N . THR A 1 90 ? 9.152 20.561 -3.290 1.00 95.06 90 THR A N 1
ATOM 697 C CA . THR A 1 90 ? 10.323 21.203 -2.667 1.00 95.06 90 THR A CA 1
ATOM 698 C C . THR A 1 90 ? 11.638 20.759 -3.295 1.00 95.06 90 THR A C 1
ATOM 700 O O . THR A 1 90 ? 12.688 21.185 -2.820 1.00 95.06 90 THR A O 1
ATOM 703 N N . GLU A 1 91 ? 11.589 19.902 -4.321 1.00 89.44 91 GLU A N 1
ATOM 704 C CA . GLU A 1 91 ? 12.763 19.289 -4.955 1.00 89.44 91 GLU A CA 1
ATOM 705 C C . GLU A 1 91 ? 13.700 18.599 -3.940 1.00 89.44 91 GLU A C 1
ATOM 707 O O . GLU A 1 91 ? 14.911 18.498 -4.124 1.00 89.44 91 GLU A O 1
ATOM 712 N N . ASN A 1 92 ? 13.133 18.112 -2.833 1.00 88.94 92 ASN A N 1
ATOM 713 C CA . ASN A 1 92 ? 13.853 17.471 -1.740 1.00 88.94 92 ASN A CA 1
ATOM 714 C C . ASN A 1 92 ? 13.648 15.951 -1.785 1.00 88.94 92 ASN A C 1
ATOM 716 O O . ASN A 1 92 ? 12.925 15.369 -0.964 1.00 88.94 92 ASN A O 1
ATOM 720 N N . TYR A 1 93 ? 14.267 15.319 -2.780 1.00 83.69 93 TYR A N 1
ATOM 721 C CA . TYR A 1 93 ? 14.247 13.875 -3.000 1.00 83.69 93 TYR A CA 1
ATOM 722 C C . TYR A 1 93 ? 15.597 13.366 -3.522 1.00 83.69 93 TYR A C 1
ATOM 724 O O . TYR A 1 93 ? 16.430 14.130 -4.004 1.00 83.69 93 TYR A O 1
ATOM 732 N N . VAL A 1 94 ? 15.820 12.054 -3.413 1.00 78.06 94 VAL A N 1
ATOM 733 C CA . VAL A 1 94 ? 17.015 11.379 -3.936 1.00 78.06 94 VAL A CA 1
ATOM 734 C C . VAL A 1 94 ? 16.588 10.439 -5.051 1.00 78.06 94 VAL A C 1
ATOM 736 O O . VAL A 1 94 ? 15.698 9.609 -4.862 1.00 78.06 94 VAL A O 1
ATOM 739 N N . MET A 1 95 ? 17.239 10.577 -6.200 1.00 74.81 95 MET A N 1
ATOM 740 C CA . MET A 1 95 ? 17.089 9.677 -7.334 1.00 74.81 95 MET A CA 1
ATOM 741 C C . MET A 1 95 ? 18.201 8.621 -7.321 1.00 74.81 95 MET A C 1
ATOM 743 O O . MET A 1 95 ? 19.306 8.912 -6.854 1.00 74.81 95 MET A O 1
ATOM 747 N N . PRO A 1 96 ? 17.957 7.420 -7.863 1.00 65.69 96 PRO A N 1
ATOM 748 C CA . PRO A 1 96 ? 16.666 6.900 -8.330 1.00 65.69 96 PRO A CA 1
ATOM 749 C C . PRO A 1 96 ? 15.754 6.466 -7.180 1.00 65.69 96 PRO A C 1
ATOM 751 O O . PRO A 1 96 ? 16.209 5.988 -6.140 1.00 65.69 96 PRO A O 1
ATOM 754 N N . ILE A 1 97 ? 14.442 6.531 -7.407 1.00 65.69 97 ILE A N 1
ATOM 755 C CA . ILE A 1 97 ? 13.424 6.021 -6.477 1.00 65.69 97 ILE A CA 1
ATOM 756 C C . ILE A 1 97 ? 13.343 4.477 -6.594 1.00 65.69 97 ILE A C 1
ATOM 758 O O . ILE A 1 97 ? 12.285 3.930 -6.874 1.00 65.69 97 ILE A O 1
ATOM 762 N N . ILE A 1 98 ? 14.455 3.740 -6.427 1.00 54.59 98 ILE A N 1
ATOM 763 C CA . ILE A 1 98 ? 14.500 2.273 -6.691 1.00 54.59 98 ILE A CA 1
ATOM 764 C C . ILE A 1 98 ? 13.861 1.452 -5.557 1.00 54.59 98 ILE A C 1
ATOM 766 O O . ILE A 1 98 ? 13.544 0.281 -5.730 1.00 54.59 98 ILE A O 1
ATOM 770 N N . SER A 1 99 ? 13.646 2.016 -4.369 1.00 52.97 99 SER A N 1
ATOM 771 C CA . SER A 1 99 ? 13.308 1.197 -3.191 1.00 52.97 99 SER A CA 1
ATOM 772 C C . SER A 1 99 ? 12.368 1.855 -2.185 1.00 52.97 99 SER A C 1
ATOM 774 O O . SER A 1 99 ? 12.151 1.325 -1.097 1.00 52.97 99 SER A O 1
ATOM 776 N N . ALA A 1 100 ? 11.778 3.005 -2.520 1.00 52.84 100 ALA A N 1
ATOM 777 C CA . ALA A 1 100 ? 11.035 3.799 -1.542 1.00 52.84 100 ALA A CA 1
ATOM 778 C C . ALA A 1 100 ? 9.664 3.214 -1.159 1.00 52.84 100 ALA A C 1
ATOM 780 O O . ALA A 1 100 ? 8.998 3.745 -0.264 1.00 52.84 100 ALA A O 1
ATOM 781 N N . SER A 1 101 ? 9.204 2.145 -1.814 1.00 62.78 101 SER A N 1
ATOM 782 C CA . SER A 1 101 ? 7.868 1.625 -1.567 1.00 62.78 101 SER A CA 1
ATOM 783 C C . SER A 1 101 ? 7.872 0.634 -0.399 1.00 62.78 101 SER A C 1
ATOM 785 O O . SER A 1 101 ? 8.333 -0.501 -0.472 1.00 62.78 101 SER A O 1
ATOM 787 N N . TYR A 1 102 ? 7.328 1.073 0.739 1.00 77.94 102 TYR A N 1
ATOM 788 C CA . TYR A 1 102 ? 6.961 0.127 1.790 1.00 77.94 102 TYR A CA 1
ATOM 789 C C . TYR A 1 102 ? 5.865 -0.800 1.249 1.00 77.94 102 TYR A C 1
ATOM 791 O O . TYR A 1 102 ? 4.802 -0.327 0.817 1.00 77.94 102 TYR A O 1
ATOM 799 N N . ILE A 1 103 ? 6.169 -2.098 1.277 1.00 88.00 103 ILE A N 1
ATOM 800 C CA . ILE A 1 103 ? 5.274 -3.213 0.976 1.00 88.00 103 ILE A CA 1
ATOM 801 C C . ILE A 1 103 ? 4.931 -3.910 2.287 1.00 88.00 103 ILE A C 1
ATOM 803 O O . ILE A 1 103 ? 5.801 -4.305 3.064 1.00 88.00 103 ILE A O 1
ATOM 807 N N . ASN A 1 104 ? 3.642 -4.076 2.533 1.00 87.50 104 ASN A N 1
ATOM 808 C CA . ASN A 1 104 ? 3.133 -4.754 3.705 1.00 87.50 104 ASN A CA 1
ATOM 809 C C . ASN A 1 104 ? 2.985 -6.259 3.431 1.00 87.50 104 ASN A C 1
ATOM 811 O O . ASN A 1 104 ? 2.015 -6.677 2.801 1.00 87.50 104 ASN A O 1
ATOM 815 N N . ASN A 1 105 ? 3.873 -7.090 3.993 1.00 88.69 105 ASN A N 1
ATOM 816 C CA . ASN A 1 105 ? 3.757 -8.558 3.908 1.00 88.69 105 ASN A CA 1
ATOM 817 C C . ASN A 1 105 ? 2.400 -9.088 4.406 1.00 88.69 105 ASN A C 1
ATOM 819 O O . ASN A 1 105 ? 1.923 -10.119 3.935 1.00 88.69 105 ASN A O 1
ATOM 823 N N . LYS A 1 106 ? 1.732 -8.388 5.338 1.00 88.81 106 LYS A N 1
ATOM 824 C CA . LYS A 1 106 ? 0.397 -8.800 5.806 1.00 88.81 106 LYS A CA 1
ATOM 825 C C . LYS A 1 106 ? -0.656 -8.728 4.701 1.00 88.81 106 LYS A C 1
ATOM 827 O O . LYS A 1 106 ? -1.601 -9.509 4.739 1.00 88.81 106 LYS A O 1
ATOM 832 N N . GLY A 1 107 ? -0.485 -7.835 3.725 1.00 89.56 107 GLY A N 1
ATOM 833 C CA . GLY A 1 107 ? -1.333 -7.774 2.535 1.00 89.56 107 GLY A CA 1
ATOM 834 C C . GLY A 1 107 ? -1.272 -9.076 1.738 1.00 89.56 107 GLY A C 1
ATOM 835 O O . GLY A 1 107 ? -2.310 -9.648 1.412 1.00 89.56 107 GLY A O 1
ATOM 836 N N . CYS A 1 108 ? -0.060 -9.608 1.541 1.00 92.00 108 CYS A N 1
ATOM 837 C CA . CYS A 1 108 ? 0.162 -10.894 0.882 1.00 92.00 108 CYS A CA 1
ATOM 838 C C . CYS A 1 108 ? -0.537 -12.031 1.643 1.00 92.00 108 CYS A C 1
ATOM 840 O O . CYS A 1 108 ? -1.309 -12.790 1.058 1.00 92.00 108 CYS A O 1
ATOM 842 N N . PHE A 1 109 ? -0.330 -12.128 2.963 1.00 90.31 109 PHE A N 1
ATOM 843 C CA . PHE A 1 109 ? -0.960 -13.186 3.763 1.00 90.31 109 PHE A CA 1
ATOM 844 C C . PHE A 1 109 ? -2.482 -13.125 3.741 1.00 90.31 109 PHE A C 1
ATOM 846 O O . PHE A 1 109 ? -3.118 -14.181 3.744 1.00 90.31 109 PHE A O 1
ATOM 853 N N . GLY A 1 110 ? -3.059 -11.925 3.669 1.00 88.88 110 GLY A N 1
ATOM 854 C CA . GLY A 1 110 ? -4.497 -11.725 3.549 1.00 88.88 110 GLY A CA 1
A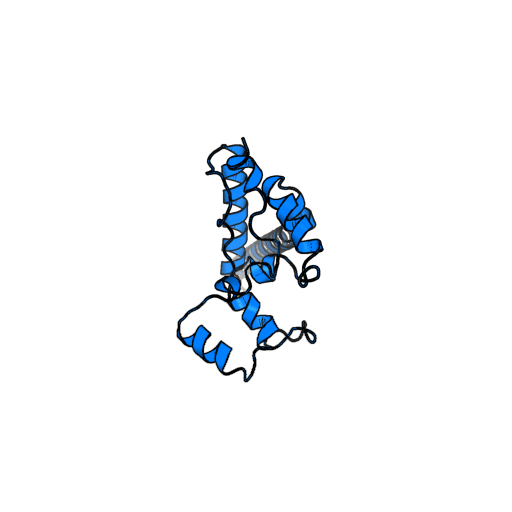TOM 855 C C . GLY A 1 110 ? -5.114 -12.609 2.464 1.00 88.88 110 GLY A C 1
ATOM 856 O O . GLY A 1 110 ? -6.000 -13.416 2.745 1.00 88.88 110 GLY A O 1
ATOM 857 N N . CYS A 1 111 ? -4.581 -12.544 1.245 1.00 91.50 111 CYS A N 1
ATOM 858 C CA . CYS A 1 111 ? -5.077 -13.336 0.119 1.00 91.50 111 CYS A CA 1
ATOM 859 C C . CYS A 1 111 ? -4.451 -14.739 0.067 1.00 91.50 111 CYS A C 1
ATOM 861 O O . CYS A 1 111 ? -5.165 -15.734 -0.025 1.00 91.50 111 CYS A O 1
ATOM 863 N N . HIS A 1 112 ? -3.125 -14.850 0.197 1.00 92.75 112 HIS A N 1
ATOM 864 C CA . HIS A 1 112 ? -2.394 -16.099 -0.056 1.00 92.75 112 HIS A CA 1
ATOM 865 C C . HIS A 1 112 ? -2.525 -17.149 1.063 1.00 92.75 112 HIS A C 1
ATOM 867 O O . HIS A 1 112 ? -2.189 -18.319 0.864 1.00 92.75 112 HIS A O 1
ATOM 873 N N . THR A 1 113 ? -3.059 -16.783 2.233 1.00 88.88 113 THR A N 1
ATOM 874 C CA . THR A 1 113 ? -3.446 -17.748 3.287 1.00 88.88 113 THR A CA 1
ATOM 875 C C . THR A 1 113 ? -4.962 -17.935 3.409 1.00 88.88 113 THR A C 1
ATOM 877 O O . THR A 1 113 ? -5.412 -18.760 4.205 1.00 88.88 113 THR A O 1
ATOM 880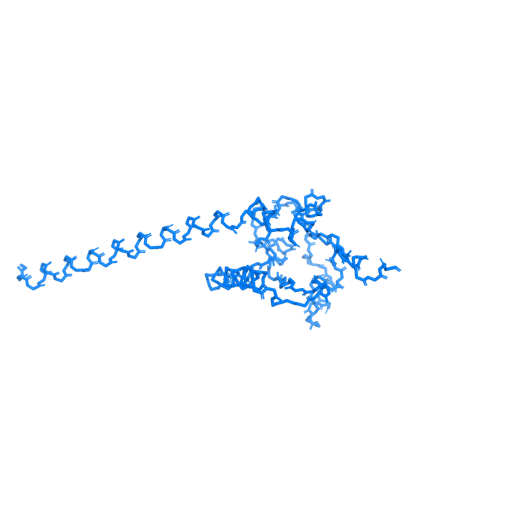 N N . GLY A 1 114 ? -5.750 -17.209 2.603 1.00 82.12 114 GLY A N 1
ATOM 881 C CA . GLY A 1 114 ? -7.212 -17.283 2.589 1.00 82.12 114 GLY A CA 1
ATOM 882 C C . GLY A 1 114 ? -7.907 -16.526 3.725 1.00 82.12 114 GLY A C 1
ATOM 883 O O . GLY A 1 114 ? -9.034 -16.866 4.077 1.00 82.12 114 GLY A O 1
ATOM 884 N N . GLN A 1 115 ? -7.263 -15.518 4.324 1.00 82.44 115 GLN A N 1
ATOM 885 C CA . GLN A 1 115 ? -7.892 -14.669 5.348 1.00 82.44 115 GLN A CA 1
ATOM 886 C C . GLN A 1 115 ? -8.875 -13.653 4.750 1.00 82.44 115 GLN A C 1
ATOM 888 O O . GLN A 1 115 ? -9.811 -13.231 5.427 1.00 82.44 115 GLN A O 1
ATOM 893 N N . TYR A 1 116 ? -8.682 -13.260 3.491 1.00 81.38 116 TYR A N 1
ATOM 894 C CA . TYR A 1 116 ? -9.578 -12.377 2.755 1.00 81.38 116 TYR A CA 1
ATOM 895 C C . TYR A 1 116 ? -10.494 -13.207 1.847 1.00 81.38 116 TYR A C 1
ATOM 897 O O . TYR A 1 116 ? -10.053 -13.677 0.798 1.00 81.38 116 TYR A O 1
ATOM 905 N N . PRO A 1 117 ? -11.785 -13.369 2.201 1.00 76.50 117 PRO A N 1
ATOM 906 C CA . PRO A 1 117 ? -12.705 -14.228 1.450 1.00 76.50 117 PRO A CA 1
ATOM 907 C C . PRO A 1 117 ? -13.024 -13.690 0.047 1.00 76.50 117 PRO A C 1
ATOM 909 O O . PRO A 1 117 ? -13.524 -14.424 -0.799 1.00 76.50 117 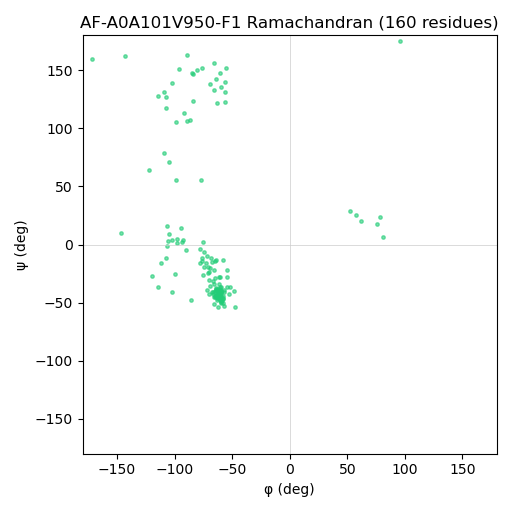PRO A O 1
ATOM 912 N N . ASN A 1 118 ? -12.715 -12.418 -0.212 1.00 83.81 118 ASN A N 1
ATOM 913 C CA . ASN A 1 118 ? -13.022 -11.734 -1.467 1.00 83.81 118 ASN A CA 1
ATOM 914 C C . ASN A 1 118 ? -12.055 -12.084 -2.613 1.00 83.81 118 ASN A C 1
ATOM 916 O O . ASN A 1 118 ? -12.267 -11.625 -3.730 1.00 83.81 118 ASN A O 1
ATOM 920 N N . PHE A 1 119 ? -11.018 -12.890 -2.357 1.00 84.00 119 PHE A N 1
ATOM 921 C CA . PHE A 1 119 ? -10.024 -13.291 -3.359 1.00 84.00 119 PHE A CA 1
ATOM 922 C C . PHE A 1 119 ? -9.953 -14.822 -3.501 1.00 84.00 119 PHE A C 1
ATOM 924 O O . PHE A 1 119 ? -8.920 -15.423 -3.206 1.00 84.00 119 PHE A O 1
ATOM 931 N N . PRO A 1 120 ? -11.036 -15.483 -3.955 1.00 80.56 120 PRO A N 1
ATOM 932 C CA . PRO A 1 120 ? -11.113 -16.946 -4.008 1.00 80.56 120 PRO A CA 1
ATOM 933 C C . PRO A 1 120 ? -10.134 -17.581 -5.006 1.00 80.56 120 PRO A C 1
ATOM 935 O O . PRO A 1 120 ? -9.793 -18.750 -4.865 1.00 80.56 120 PRO A O 1
ATOM 938 N N . ASN A 1 121 ? -9.674 -16.810 -5.996 1.00 85.19 121 ASN A N 1
ATOM 939 C CA . ASN A 1 121 ? -8.755 -17.268 -7.038 1.00 85.19 121 ASN A CA 1
ATOM 940 C C . ASN A 1 121 ? -7.280 -16.996 -6.701 1.00 85.19 121 ASN A C 1
ATOM 942 O O . ASN A 1 121 ? -6.408 -17.269 -7.525 1.00 85.19 121 ASN A O 1
ATOM 946 N N . ALA A 1 122 ? -6.981 -16.430 -5.525 1.00 89.19 122 ALA A N 1
ATOM 947 C CA . ALA A 1 122 ? -5.602 -16.202 -5.123 1.00 89.19 122 ALA A CA 1
ATOM 948 C C . ALA A 1 122 ? -4.879 -17.543 -4.932 1.00 89.19 122 ALA A C 1
ATOM 950 O O . ALA A 1 122 ? -5.376 -18.447 -4.254 1.00 89.19 122 ALA A O 1
ATOM 951 N N . VAL A 1 123 ? -3.673 -17.659 -5.496 1.00 90.06 123 VAL A N 1
ATOM 952 C CA . VAL A 1 123 ? -2.787 -18.804 -5.242 1.00 90.06 123 VAL A CA 1
ATOM 953 C C . VAL A 1 123 ? -2.549 -18.904 -3.739 1.00 90.06 123 VAL A C 1
ATOM 955 O O . VAL A 1 123 ? -2.208 -17.910 -3.106 1.00 90.06 123 VAL A O 1
ATOM 958 N N . THR A 1 124 ? -2.709 -20.085 -3.146 1.00 90.31 124 THR A N 1
ATOM 959 C CA . THR A 1 124 ? -2.488 -20.251 -1.708 1.00 90.31 124 THR A CA 1
ATOM 960 C C . THR A 1 124 ? -1.144 -20.896 -1.403 1.00 90.31 124 THR A C 1
ATOM 962 O O . THR A 1 124 ? -0.743 -21.861 -2.048 1.00 90.31 124 THR A O 1
ATOM 965 N N . ILE A 1 125 ? -0.472 -20.385 -0.372 1.00 91.06 125 ILE A N 1
ATOM 966 C CA . ILE A 1 125 ? 0.749 -20.974 0.197 1.00 91.06 125 ILE A CA 1
ATOM 967 C C . ILE A 1 125 ? 0.443 -21.934 1.358 1.00 91.06 125 ILE A C 1
ATOM 969 O O . ILE A 1 125 ? 1.347 -22.429 2.030 1.00 91.06 125 ILE A O 1
ATOM 973 N N . LYS A 1 126 ? -0.840 -22.180 1.651 1.00 85.50 126 LYS A N 1
ATOM 974 C CA . LYS A 1 126 ? -1.253 -23.056 2.748 1.00 85.50 126 LYS A CA 1
ATOM 975 C C . LYS A 1 126 ? -0.701 -24.467 2.529 1.00 85.50 126 LYS A C 1
ATOM 977 O O . LYS A 1 126 ? -0.803 -25.015 1.438 1.00 85.50 126 LYS A O 1
ATOM 982 N N . ASN A 1 127 ? -0.171 -25.064 3.597 1.00 86.19 127 ASN A N 1
ATOM 983 C CA . ASN A 1 127 ? 0.453 -26.393 3.589 1.00 86.19 127 ASN A CA 1
ATOM 984 C C . ASN A 1 127 ? 1.699 -26.512 2.685 1.00 86.19 127 ASN A C 1
ATOM 986 O O . ASN A 1 127 ? 2.073 -27.622 2.317 1.00 86.19 127 ASN A O 1
ATOM 990 N N . ASN A 1 128 ? 2.353 -25.399 2.337 1.00 88.88 128 ASN A N 1
ATOM 991 C CA . ASN A 1 128 ? 3.632 -25.414 1.632 1.00 88.88 128 ASN A CA 1
ATOM 992 C C . ASN A 1 128 ? 4.794 -25.385 2.644 1.00 88.88 128 ASN A C 1
ATOM 994 O O . ASN A 1 128 ? 4.970 -24.402 3.367 1.00 88.88 128 ASN A O 1
ATOM 998 N N . GLN A 1 129 ? 5.563 -26.476 2.713 1.00 89.50 129 GLN A N 1
ATOM 999 C CA . GLN A 1 129 ? 6.645 -26.626 3.689 1.00 89.50 129 GLN A CA 1
ATOM 1000 C C . GLN A 1 129 ? 7.828 -25.687 3.403 1.00 89.50 129 GLN A C 1
ATOM 1002 O O . GLN A 1 129 ? 8.389 -25.136 4.348 1.00 89.50 129 GLN A O 1
ATOM 1007 N N . ASP A 1 130 ? 8.144 -25.445 2.129 1.00 90.31 130 ASP A N 1
ATOM 1008 C CA . ASP A 1 130 ? 9.245 -24.562 1.723 1.00 90.31 130 ASP A CA 1
ATOM 1009 C C . ASP A 1 130 ? 8.955 -23.111 2.135 1.00 90.31 130 ASP A C 1
ATOM 1011 O O . ASP A 1 130 ? 9.779 -22.444 2.758 1.00 90.31 130 ASP A O 1
ATOM 1015 N N . HIS A 1 131 ? 7.731 -22.630 1.886 1.00 92.75 131 HIS A N 1
ATOM 1016 C CA . HIS A 1 131 ? 7.305 -21.304 2.338 1.00 92.75 131 HIS A CA 1
ATOM 1017 C C . HIS A 1 131 ? 7.321 -21.198 3.864 1.00 92.75 131 HIS A C 1
ATOM 1019 O O . HIS A 1 131 ? 7.705 -20.159 4.391 1.00 92.75 131 HIS A O 1
ATOM 1025 N N . LEU A 1 132 ? 6.935 -22.249 4.596 1.00 91.69 132 LEU A N 1
ATOM 1026 C CA . LEU A 1 132 ? 7.002 -22.235 6.059 1.00 91.69 132 LEU A CA 1
ATOM 1027 C C . LEU 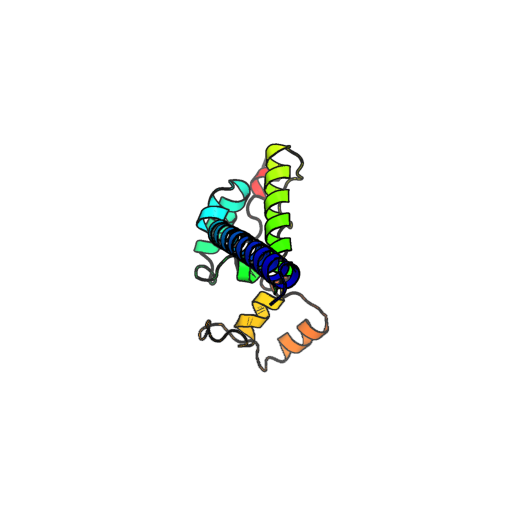A 1 132 ? 8.439 -22.039 6.567 1.00 91.69 132 LEU A C 1
ATOM 1029 O O . LEU A 1 132 ? 8.629 -21.347 7.565 1.00 91.69 132 LEU A O 1
ATOM 1033 N N . GLU A 1 133 ? 9.432 -22.637 5.910 1.00 93.50 133 GLU A N 1
ATOM 1034 C CA . GLU A 1 133 ? 10.843 -22.459 6.261 1.00 93.50 133 GLU A CA 1
ATOM 1035 C C . GLU A 1 133 ? 11.296 -21.014 6.026 1.00 93.50 133 GLU A C 1
ATOM 1037 O O . GLU A 1 133 ? 11.757 -20.366 6.964 1.00 93.50 133 GLU A O 1
ATOM 1042 N N . TYR A 1 134 ? 11.040 -20.455 4.840 1.00 91.94 134 TYR A N 1
ATOM 1043 C CA . TYR A 1 134 ? 11.391 -19.061 4.539 1.00 91.94 134 TYR A CA 1
ATOM 1044 C C . TYR A 1 134 ? 10.702 -18.049 5.463 1.00 91.94 134 TYR A C 1
ATOM 1046 O O . TYR A 1 134 ? 11.306 -17.051 5.856 1.00 91.94 134 TYR A O 1
ATOM 1054 N N . LEU A 1 135 ? 9.450 -18.308 5.846 1.00 90.50 135 LEU A N 1
ATOM 1055 C CA . LEU A 1 135 ? 8.701 -17.449 6.764 1.00 90.50 135 LEU A CA 1
ATOM 1056 C C . LEU A 1 135 ? 9.232 -17.498 8.201 1.00 90.50 135 LEU A C 1
ATOM 1058 O O . LEU A 1 135 ? 9.131 -16.501 8.910 1.00 90.50 135 LEU A O 1
ATOM 1062 N N . LYS A 1 136 ? 9.804 -18.626 8.641 1.00 92.56 136 LYS A N 1
ATOM 1063 C CA . LYS A 1 136 ? 10.458 -18.736 9.959 1.00 92.56 136 LYS A CA 1
ATOM 1064 C C . LYS A 1 136 ? 11.771 -17.961 10.041 1.00 92.56 136 LYS A C 1
ATOM 1066 O O . LYS A 1 136 ? 12.226 -17.674 11.142 1.00 92.56 136 LYS A O 1
ATOM 1071 N N . GLU A 1 137 ? 12.362 -17.641 8.898 1.00 93.06 137 GLU A N 1
ATOM 1072 C CA . GLU A 1 137 ? 13.572 -16.825 8.776 1.00 93.06 137 GLU A CA 1
ATOM 1073 C C . GLU A 1 137 ? 13.258 -15.340 8.528 1.00 93.06 137 GLU A C 1
ATOM 1075 O O . GLU A 1 137 ? 14.134 -14.587 8.108 1.00 93.06 137 GLU A O 1
ATOM 1080 N N . ASP A 1 138 ? 12.006 -14.917 8.739 1.00 88.75 138 ASP A N 1
ATOM 1081 C CA . ASP A 1 138 ? 11.542 -13.540 8.541 1.00 88.75 138 ASP A CA 1
ATOM 1082 C C . ASP A 1 138 ? 11.764 -12.991 7.113 1.00 88.75 138 ASP A C 1
ATOM 1084 O O . ASP A 1 138 ? 11.831 -11.775 6.901 1.00 88.75 138 ASP A O 1
ATOM 1088 N N . ARG A 1 139 ? 11.840 -13.863 6.093 1.00 89.94 139 ARG A N 1
ATOM 1089 C CA . ARG A 1 139 ? 11.948 -13.413 4.696 1.00 89.94 139 ARG A CA 1
ATOM 1090 C C . ARG A 1 139 ? 10.653 -12.754 4.232 1.00 89.94 139 ARG A C 1
ATOM 1092 O O . ARG A 1 139 ? 9.549 -13.235 4.498 1.00 89.94 139 ARG A O 1
ATOM 1099 N N . THR A 1 140 ? 10.783 -11.651 3.499 1.00 89.62 140 THR A N 1
ATOM 1100 C CA . THR A 1 140 ? 9.634 -10.944 2.929 1.00 89.62 140 THR A CA 1
ATOM 1101 C C . THR A 1 140 ? 9.158 -11.621 1.648 1.00 89.62 140 THR A C 1
ATOM 1103 O O . THR A 1 140 ? 9.945 -12.191 0.902 1.00 89.62 140 THR A O 1
ATOM 1106 N N . CYS A 1 141 ? 7.864 -11.530 1.337 1.00 91.31 141 CYS A N 1
ATOM 1107 C CA . CYS A 1 141 ? 7.334 -12.125 0.106 1.00 91.31 141 CYS A CA 1
ATOM 1108 C C . CYS A 1 141 ? 8.007 -11.506 -1.133 1.00 91.31 141 CYS A C 1
ATOM 1110 O O . CYS A 1 141 ? 8.382 -12.205 -2.074 1.00 91.31 141 CYS A O 1
ATOM 1112 N N . SER A 1 142 ? 8.224 -10.189 -1.088 1.00 89.00 142 SER A N 1
ATOM 1113 C CA . SER A 1 142 ? 8.843 -9.411 -2.160 1.00 89.00 142 SER A CA 1
ATOM 1114 C C . SER A 1 142 ? 10.343 -9.655 -2.337 1.00 89.00 142 SER A C 1
ATOM 1116 O O . SER A 1 142 ? 10.891 -9.192 -3.330 1.00 89.00 142 SER A O 1
ATOM 1118 N N . SER A 1 143 ? 11.029 -10.370 -1.432 1.00 89.00 143 SER A N 1
ATOM 1119 C CA . SER A 1 143 ? 12.446 -10.702 -1.648 1.00 89.00 143 SER A CA 1
ATOM 1120 C C . SER A 1 143 ? 12.641 -11.741 -2.753 1.00 89.00 143 SER A C 1
ATOM 1122 O O . SER A 1 143 ? 13.713 -11.801 -3.345 1.00 89.00 143 SER A O 1
ATOM 1124 N N . CYS A 1 144 ? 11.618 -12.561 -3.019 1.00 90.94 144 CYS A N 1
ATOM 1125 C CA . CYS A 1 144 ? 11.612 -13.551 -4.100 1.00 90.94 144 CYS A CA 1
ATOM 1126 C C . CYS A 1 144 ? 10.574 -13.216 -5.179 1.00 90.94 144 CYS A C 1
ATOM 1128 O O . CYS A 1 144 ? 10.847 -13.398 -6.358 1.00 90.94 144 CYS A O 1
ATOM 1130 N N . HIS A 1 145 ? 9.411 -12.689 -4.790 1.00 91.56 145 HIS A N 1
ATOM 1131 C CA . HIS A 1 145 ? 8.330 -12.299 -5.697 1.00 91.56 145 HIS A CA 1
ATOM 1132 C C . HIS A 1 145 ? 8.352 -10.784 -5.962 1.00 91.56 145 HIS A C 1
ATOM 1134 O O . HIS A 1 145 ? 7.395 -10.064 -5.663 1.00 91.56 145 HIS A O 1
ATOM 1140 N N . ASN A 1 146 ? 9.491 -10.280 -6.438 1.00 87.12 146 ASN A N 1
ATOM 1141 C CA . ASN A 1 146 ? 9.790 -8.846 -6.524 1.00 87.12 146 ASN A CA 1
ATOM 1142 C C . ASN A 1 146 ? 9.045 -8.100 -7.648 1.00 87.12 146 ASN A C 1
ATOM 1144 O O . ASN A 1 146 ? 8.902 -6.884 -7.559 1.00 87.12 146 ASN A O 1
ATOM 1148 N N . ASP A 1 147 ? 8.535 -8.812 -8.650 1.00 88.50 147 ASP A N 1
ATOM 1149 C CA . ASP A 1 147 ? 7.842 -8.288 -9.834 1.00 88.50 147 ASP A CA 1
ATOM 1150 C C . ASP A 1 147 ? 6.311 -8.488 -9.791 1.00 88.50 147 ASP A C 1
ATOM 1152 O O . ASP A 1 147 ? 5.588 -8.224 -10.749 1.00 88.50 147 ASP A O 1
ATOM 1156 N N . THR A 1 148 ? 5.794 -8.932 -8.643 1.00 89.56 148 THR A N 1
ATOM 1157 C CA . THR A 1 148 ? 4.392 -9.339 -8.450 1.00 89.56 148 THR A CA 1
ATOM 1158 C C . THR A 1 148 ? 3.365 -8.260 -8.787 1.00 89.56 148 THR A C 1
ATOM 1160 O O . THR A 1 148 ? 2.274 -8.572 -9.273 1.00 89.56 148 THR A O 1
ATOM 1163 N N . GLY A 1 149 ? 3.677 -7.013 -8.427 1.00 89.31 149 GLY A N 1
ATOM 1164 C CA . GLY A 1 149 ? 2.764 -5.874 -8.539 1.00 89.31 149 GLY A CA 1
ATOM 1165 C C . GLY A 1 149 ? 3.181 -4.843 -9.580 1.00 89.31 149 GLY A C 1
ATOM 1166 O O . GLY A 1 149 ? 2.368 -4.001 -9.928 1.00 89.31 149 GLY A O 1
ATOM 1167 N N . HIS A 1 150 ? 4.426 -4.882 -10.041 1.00 91.69 150 HIS A N 1
ATOM 1168 C CA . HIS A 1 150 ? 4.994 -4.052 -11.099 1.00 91.69 150 HIS A CA 1
ATOM 1169 C C . HIS A 1 150 ? 6.392 -4.595 -11.419 1.00 91.69 150 HIS A C 1
ATOM 1171 O O . HIS A 1 150 ? 7.004 -5.262 -10.586 1.00 91.69 150 HIS A O 1
ATOM 1177 N N . GLU A 1 151 ? 6.920 -4.271 -12.591 1.00 88.94 151 GLU A N 1
ATOM 1178 C CA . GLU A 1 151 ? 8.280 -4.592 -13.005 1.00 88.94 151 GLU A CA 1
ATOM 1179 C C . GLU A 1 151 ? 9.311 -4.067 -12.000 1.00 88.94 151 GLU A C 1
ATOM 1181 O O . GLU A 1 151 ? 9.107 -3.072 -11.289 1.00 88.94 151 GLU A O 1
ATOM 1186 N N . THR A 1 152 ? 10.445 -4.758 -11.948 1.00 79.50 152 THR A N 1
ATOM 1187 C CA . THR A 1 152 ? 11.616 -4.286 -11.214 1.00 79.50 152 THR A CA 1
ATOM 1188 C C . THR A 1 152 ? 12.420 -3.348 -12.109 1.00 79.50 152 THR A C 1
ATOM 1190 O O . THR A 1 152 ? 12.460 -3.537 -13.321 1.00 79.50 152 THR A O 1
ATOM 1193 N N . ASN A 1 153 ? 13.076 -2.347 -11.515 1.00 79.38 153 ASN A N 1
ATOM 1194 C CA . ASN A 1 153 ? 13.995 -1.420 -12.200 1.00 79.38 153 ASN A CA 1
ATOM 1195 C C . ASN A 1 153 ? 13.360 -0.316 -13.067 1.00 79.38 153 ASN A C 1
ATOM 1197 O O . ASN A 1 153 ? 14.053 0.312 -13.866 1.00 79.38 153 ASN A O 1
ATOM 1201 N N . ILE A 1 154 ? 12.074 -0.018 -12.881 1.00 83.69 154 ILE A N 1
ATOM 1202 C CA . ILE A 1 154 ? 11.426 1.130 -13.530 1.00 83.69 154 ILE A CA 1
ATOM 1203 C C . ILE A 1 154 ? 12.193 2.425 -13.194 1.00 83.69 154 ILE A C 1
ATOM 1205 O O . ILE A 1 154 ? 12.361 2.766 -12.023 1.00 83.69 154 ILE A O 1
ATOM 1209 N N . GLY A 1 155 ? 12.654 3.142 -14.224 1.00 76.44 155 GLY A N 1
ATOM 1210 C CA . GLY A 1 155 ? 13.390 4.406 -14.083 1.00 76.44 155 GLY A CA 1
ATOM 1211 C C . GLY A 1 155 ? 14.883 4.267 -13.753 1.00 76.44 155 GLY A C 1
ATOM 1212 O O . GLY A 1 155 ? 15.535 5.277 -13.510 1.00 76.44 155 GLY A O 1
ATOM 1213 N N . ILE A 1 156 ? 15.450 3.050 -13.743 1.00 78.25 156 ILE A N 1
ATOM 1214 C CA . ILE A 1 156 ? 16.908 2.865 -13.598 1.00 78.25 156 ILE A CA 1
ATOM 1215 C C . ILE A 1 156 ? 17.651 3.463 -14.796 1.00 78.25 156 ILE A C 1
ATOM 1217 O O . ILE A 1 156 ? 18.633 4.180 -14.615 1.00 78.25 156 ILE A O 1
ATOM 1221 N N . ASP A 1 157 ? 17.163 3.223 -16.009 1.00 75.31 157 ASP A N 1
ATOM 1222 C CA . ASP A 1 157 ? 17.835 3.670 -17.232 1.00 75.31 157 ASP A CA 1
ATOM 1223 C C . ASP A 1 157 ? 17.993 5.198 -17.305 1.00 75.31 157 ASP A C 1
ATOM 1225 O O . ASP A 1 157 ? 18.982 5.677 -17.846 1.00 75.31 157 ASP A O 1
ATOM 1229 N N . GLU A 1 158 ? 17.091 5.959 -16.672 1.00 70.19 158 GLU A N 1
ATOM 1230 C CA . GLU A 1 158 ? 17.136 7.431 -16.608 1.00 70.19 158 GLU A CA 1
ATOM 1231 C C . GLU A 1 158 ? 18.360 7.986 -15.855 1.00 70.19 158 GLU A C 1
ATOM 1233 O O . GLU A 1 158 ? 18.619 9.184 -15.909 1.00 70.19 158 GLU A O 1
ATOM 1238 N N . ILE A 1 159 ? 19.093 7.141 -15.124 1.00 68.44 159 ILE A N 1
ATOM 1239 C CA . ILE A 1 159 ? 20.237 7.552 -14.293 1.00 68.44 159 ILE A CA 1
ATOM 1240 C C . ILE A 1 159 ? 21.538 6.882 -14.714 1.00 68.44 159 ILE A C 1
ATOM 1242 O O . ILE A 1 159 ? 22.614 7.420 -14.464 1.00 68.44 159 ILE A O 1
ATOM 1246 N N . PHE A 1 160 ? 21.457 5.691 -15.305 1.00 68.94 160 PHE A N 1
ATOM 1247 C CA . PHE A 1 160 ? 22.636 4.885 -15.619 1.00 68.94 160 PHE A CA 1
ATOM 1248 C C . PHE A 1 160 ? 22.972 4.829 -17.112 1.00 68.94 160 PHE A C 1
ATOM 1250 O O . PHE A 1 160 ? 24.059 4.361 -17.449 1.00 68.94 160 PHE A O 1
ATOM 1257 N N . ILE A 1 161 ? 22.076 5.281 -17.993 1.00 64.25 161 ILE A N 1
ATOM 1258 C CA . ILE A 1 161 ? 22.309 5.334 -19.439 1.00 64.25 161 ILE A CA 1
ATOM 1259 C C . ILE A 1 161 ? 22.450 6.805 -19.854 1.00 64.25 161 ILE A C 1
ATOM 1261 O O . ILE A 1 161 ? 21.508 7.407 -20.363 1.00 64.25 161 ILE A O 1
ATOM 1265 N N . ASP A 1 162 ? 23.641 7.355 -19.602 1.00 54.19 162 ASP A N 1
ATOM 1266 C CA . ASP A 1 162 ? 24.192 8.523 -20.311 1.00 54.19 162 ASP A CA 1
ATOM 1267 C C . ASP A 1 162 ? 25.018 8.054 -21.524 1.00 54.19 162 ASP A C 1
ATOM 1269 O O . ASP A 1 162 ? 25.876 7.151 -21.350 1.00 54.19 162 ASP A O 1
#

Sequence (162 aa):
MSKLTKLAASVIGVVIIILLITYGSFMGVYYYTSTPEFCSGCHYIKPYVTSWNNSPHQDVNCLQCHEPTGSLGKLHSKSRGLNYYVSDITENYVMPIISASYINNKGCFGCHTGQYPNFPNAVTIKNNQDHLEYLKEDRTCSSCHNDTGHETNIGIDEIFID

Radius of gyration: 21.21 Å; Cα contacts (8 Å, |Δi|>4): 122; chains: 1; bounding box: 58×50×55 Å

Foldseek 3Di:
DDPVVVVVVVVVVVVVVVVVVVVVVVVVVLVVCQALVNQCVDVLRVQLSVQLCVAPCVVPGPCLFQFDDDDVSSVVSVVVVVVVVVCVVVVNDDPDPQDVGRTDLVSVCCQQCCVPVVNPPGPHCPPPPVVVVCVVVVDGPCVPVVCRRGDHPVCVCVPPPD

Nearest PDB structures (foldseek):
  2vr0-assembly1_F  TM=6.713E-01  e=8.667E-05  Nitratidesulfovibrio vulgaris str. Hildenborough